Protein AF-A0AAW8KMC6-F1 (afdb_monomer)

Nearest PDB structures (foldseek):
  2xz7-assembly1_A  TM=9.985E-01  e=6.369E-06  Caldanaerobacter subterraneus subsp. tengcongensis
  6vbj-assembly1_B  TM=9.921E-01  e=1.136E-05  Caldanaerobacter subterraneus subsp. tengcongensis
  2hro-assembly1_A-2  TM=9.945E-01  e=1.065E-05  Staphylococcus carnosus

Foldseek 3Di:
DDPDPVPDQDFLNVCLVCVVVVLVVLLVQLVVCVVDPDDDDGPPDPDPVSVVSSVVSNVVSNVVVVVVVD

Mean predicted aligned error: 2.75 Å

Sequence (70 aa):
EEMNPFLGVRAIRFCLQRKDIFRVQLRALLRASAFGHLCIMFPMIATVAEFKEAKGVYEEERAKLIAEGV

Radius of gyration: 13.64 Å; Cα contacts (8 Å, |Δi|>4): 36; chains: 1; bounding box: 38×20×31 Å

Solvent-accessible surface area (backbone atoms only — not comparable to full-atom values): 4345 Å² total; per-residue (Å²): 134,71,96,50,66,96,80,51,84,46,65,45,58,38,32,70,75,38,48,72,62,39,48,54,54,47,50,52,51,58,61,54,39,77,80,46,97,70,87,89,83,79,54,83,69,87,48,72,64,59,50,52,52,54,49,48,56,48,52,52,47,51,53,50,35,50,75,72,75,97

Structure (mmCIF, N/CA/C/O backbone):
data_AF-A0AAW8KMC6-F1
#
_entry.id   AF-A0AAW8KMC6-F1
#
loop_
_atom_site.group_PDB
_atom_site.id
_atom_site.type_symbol
_atom_site.label_atom_id
_atom_site.label_alt_id
_atom_site.label_comp_id
_atom_site.label_asym_id
_atom_site.label_entity_id
_atom_site.label_seq_id
_atom_site.pdbx_PDB_ins_code
_atom_site.Cartn_x
_atom_site.Cartn_y
_atom_site.Cartn_z
_atom_site.occupancy
_atom_site.B_iso_or_equiv
_atom_site.auth_seq_id
_atom_site.auth_comp_id
_atom_site.auth_asym_id
_atom_site.auth_atom_id
_atom_site.pdbx_PDB_model_num
ATOM 1 N N . GLU A 1 1 ? 25.745 3.385 -5.686 1.00 76.31 1 GLU A N 1
ATOM 2 C CA . GLU A 1 1 ? 24.704 4.269 -6.251 1.00 76.31 1 GLU A CA 1
ATOM 3 C C . GLU A 1 1 ? 24.076 3.600 -7.464 1.00 76.31 1 GLU A C 1
ATOM 5 O O . GLU A 1 1 ? 24.736 2.781 -8.094 1.00 76.31 1 GLU A O 1
ATOM 10 N N . GLU A 1 2 ? 22.809 3.896 -7.758 1.00 82.75 2 GLU A N 1
ATOM 11 C CA . GLU A 1 2 ? 22.150 3.408 -8.975 1.00 82.75 2 GLU A CA 1
ATOM 12 C C . GLU A 1 2 ? 22.565 4.255 -10.181 1.00 82.75 2 GLU A C 1
ATOM 14 O O . GLU A 1 2 ? 22.598 5.480 -10.099 1.00 82.75 2 GLU A O 1
ATOM 19 N N . MET A 1 3 ? 22.817 3.608 -11.321 1.00 91.69 3 MET A N 1
ATOM 20 C CA . MET A 1 3 ? 23.232 4.287 -12.556 1.00 91.69 3 MET A CA 1
ATOM 21 C C . MET A 1 3 ? 22.173 5.267 -13.087 1.00 91.69 3 MET A C 1
ATOM 23 O O . MET A 1 3 ? 22.513 6.322 -13.614 1.00 91.69 3 MET A O 1
ATOM 27 N N . ASN A 1 4 ? 20.886 4.934 -12.949 1.00 91.19 4 ASN A N 1
ATOM 28 C CA . ASN A 1 4 ? 19.788 5.851 -13.238 1.00 91.19 4 ASN A CA 1
ATOM 29 C C . ASN A 1 4 ? 18.750 5.754 -12.121 1.00 91.19 4 ASN A C 1
ATOM 31 O O . ASN A 1 4 ? 17.980 4.788 -12.103 1.00 91.19 4 ASN A O 1
ATOM 35 N N . PRO A 1 5 ? 18.679 6.762 -11.236 1.00 89.56 5 PRO A N 1
ATOM 36 C CA . PRO A 1 5 ? 17.699 6.770 -10.174 1.00 89.56 5 PRO A CA 1
ATOM 37 C C . PRO A 1 5 ? 16.290 6.553 -10.730 1.00 89.56 5 PRO A C 1
ATOM 39 O O . PRO A 1 5 ? 15.625 5.628 -10.278 1.00 89.56 5 PRO A O 1
ATOM 42 N N . PHE A 1 6 ? 15.822 7.335 -11.714 1.00 90.69 6 PHE A N 1
ATOM 43 C CA . PHE A 1 6 ? 14.424 7.335 -12.193 1.00 90.69 6 PHE A CA 1
ATOM 44 C C . PHE A 1 6 ? 13.867 5.963 -12.574 1.00 90.69 6 PHE A C 1
ATOM 46 O O . PHE A 1 6 ? 12.664 5.739 -12.434 1.00 90.69 6 PHE A O 1
ATOM 53 N N . LEU A 1 7 ? 14.736 5.048 -12.997 1.00 89.44 7 LEU A N 1
ATOM 54 C CA . LEU A 1 7 ? 14.373 3.692 -13.396 1.00 89.44 7 LEU A CA 1
ATOM 55 C C . LEU A 1 7 ? 14.674 2.628 -12.327 1.00 89.44 7 LEU A C 1
ATOM 57 O O . LEU A 1 7 ? 14.319 1.466 -12.522 1.00 89.44 7 LEU A O 1
ATOM 61 N N . GLY A 1 8 ? 15.288 3.010 -11.209 1.00 89.38 8 GLY A N 1
ATOM 62 C CA . GLY A 1 8 ? 15.714 2.124 -10.131 1.00 89.38 8 GLY A CA 1
ATOM 63 C C . GLY A 1 8 ? 14.654 1.830 -9.062 1.0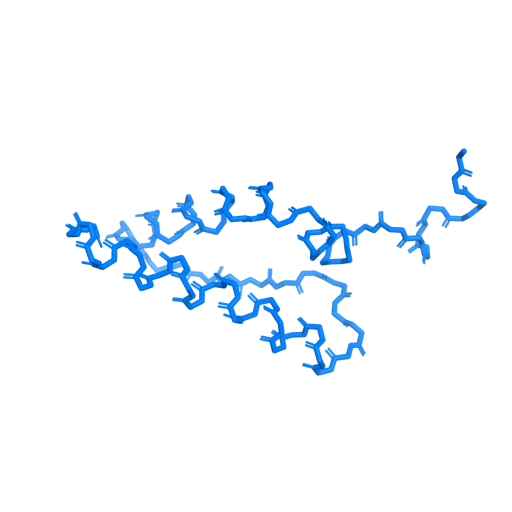0 89.38 8 GLY A C 1
ATOM 64 O O . GLY A 1 8 ? 13.440 1.822 -9.320 1.00 89.38 8 GLY A O 1
ATOM 65 N N . VAL A 1 9 ? 15.120 1.543 -7.845 1.00 92.31 9 VAL A N 1
ATOM 66 C CA . VAL A 1 9 ? 14.302 1.124 -6.699 1.00 92.31 9 VAL A CA 1
ATOM 67 C C . VAL A 1 9 ? 13.715 2.343 -5.991 1.00 92.31 9 VAL A C 1
ATOM 69 O O . VAL A 1 9 ? 14.365 3.038 -5.215 1.00 92.31 9 VAL A O 1
ATOM 72 N N . ARG A 1 10 ? 12.436 2.603 -6.259 1.00 94.94 10 ARG A N 1
ATOM 73 C CA . ARG A 1 10 ? 11.685 3.750 -5.731 1.00 94.94 10 ARG A CA 1
ATOM 74 C C . ARG A 1 10 ? 10.213 3.415 -5.572 1.00 94.94 10 ARG A C 1
ATOM 76 O O . ARG A 1 10 ? 9.740 2.436 -6.152 1.00 94.94 10 ARG A O 1
ATOM 83 N N . ALA A 1 11 ? 9.487 4.273 -4.857 1.00 96.19 11 ALA A N 1
ATOM 84 C CA . ALA A 1 11 ? 8.030 4.205 -4.762 1.00 96.19 11 ALA A CA 1
ATOM 85 C C . ALA A 1 11 ? 7.564 2.787 -4.376 1.00 96.19 11 ALA A C 1
ATOM 87 O O . ALA A 1 11 ? 8.099 2.214 -3.425 1.00 96.19 11 ALA A O 1
ATOM 88 N N . ILE A 1 12 ? 6.620 2.197 -5.118 1.00 97.62 12 ILE A N 1
ATOM 89 C CA . ILE A 1 12 ? 6.089 0.874 -4.788 1.00 97.62 12 ILE A CA 1
ATOM 90 C C . ILE A 1 12 ? 7.164 -0.218 -4.736 1.00 97.62 12 ILE A C 1
ATOM 92 O O . ILE A 1 12 ? 7.118 -1.061 -3.847 1.00 97.62 12 ILE A O 1
ATOM 96 N N . ARG A 1 13 ? 8.183 -0.174 -5.603 1.00 96.94 13 ARG A N 1
ATOM 97 C CA . ARG A 1 13 ? 9.259 -1.180 -5.614 1.00 96.94 13 ARG A CA 1
ATOM 98 C C . ARG A 1 13 ? 10.038 -1.168 -4.303 1.00 96.94 13 ARG A C 1
ATOM 100 O O . ARG A 1 13 ? 10.292 -2.220 -3.727 1.00 96.94 13 ARG A O 1
ATOM 107 N N . PHE A 1 14 ? 10.359 0.029 -3.808 1.00 96.81 14 PHE A N 1
ATOM 108 C CA . PHE A 1 14 ? 10.997 0.194 -2.503 1.00 96.81 14 PHE A CA 1
ATOM 109 C C . PHE A 1 14 ? 10.076 -0.290 -1.376 1.00 96.81 14 PHE A C 1
ATOM 111 O O . PHE A 1 14 ? 10.504 -1.065 -0.526 1.00 96.81 14 PHE A O 1
ATOM 118 N N . CYS A 1 15 ? 8.800 0.102 -1.398 1.00 97.88 15 CYS A N 1
ATOM 119 C CA . CYS A 1 15 ? 7.820 -0.297 -0.387 1.00 97.88 15 CYS A CA 1
ATOM 120 C C . CYS A 1 15 ? 7.607 -1.821 -0.313 1.00 97.88 15 CYS A C 1
ATOM 122 O O . CYS A 1 15 ? 7.473 -2.369 0.780 1.00 97.88 15 CYS A O 1
ATOM 124 N N . LEU A 1 16 ? 7.607 -2.519 -1.453 1.00 97.06 16 LEU A N 1
ATOM 125 C CA . LEU A 1 16 ? 7.468 -3.978 -1.504 1.00 97.06 16 LEU A CA 1
ATOM 126 C C . LEU A 1 16 ? 8.741 -4.706 -1.043 1.00 97.06 16 LEU A C 1
ATOM 128 O O . LEU A 1 16 ? 8.634 -5.769 -0.433 1.00 97.06 16 LEU A O 1
ATOM 132 N N . GLN A 1 17 ? 9.928 -4.122 -1.248 1.00 97.25 17 GLN A N 1
ATOM 133 C CA . GLN A 1 17 ? 11.183 -4.634 -0.678 1.00 97.25 17 GLN A CA 1
ATOM 134 C C . GLN A 1 17 ? 11.311 -4.347 0.828 1.00 97.25 17 GLN A C 1
ATOM 136 O O . GLN A 1 17 ? 11.872 -5.150 1.570 1.00 97.25 17 GLN A O 1
ATOM 141 N N . ARG A 1 18 ? 10.777 -3.214 1.295 1.00 97.50 18 ARG A N 1
ATOM 142 C CA . ARG A 1 18 ? 10.811 -2.749 2.690 1.00 97.50 18 ARG A CA 1
ATOM 143 C C . ARG A 1 18 ? 9.406 -2.658 3.276 1.00 97.50 18 ARG A C 1
ATOM 145 O O . ARG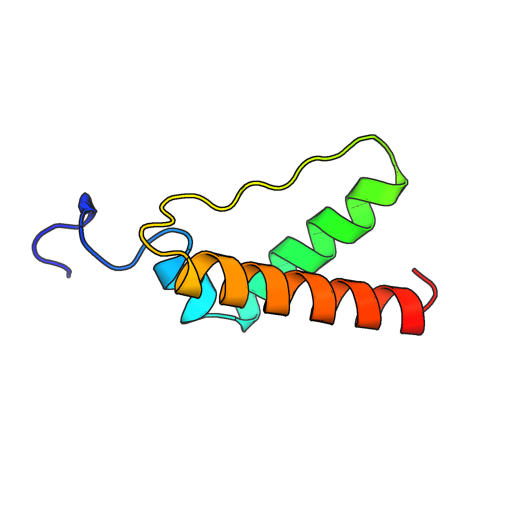 A 1 18 ? 8.902 -1.582 3.610 1.00 97.50 18 ARG A O 1
ATOM 152 N N . LYS A 1 19 ? 8.775 -3.831 3.412 1.00 97.50 19 LYS A N 1
ATOM 153 C CA . LYS A 1 19 ? 7.405 -3.966 3.939 1.00 97.50 19 LYS A CA 1
ATOM 154 C C . LYS A 1 19 ? 7.256 -3.420 5.358 1.00 97.50 19 LYS A C 1
ATOM 156 O O . LYS A 1 19 ? 6.161 -3.010 5.720 1.00 97.50 19 LYS A O 1
ATOM 161 N N . ASP A 1 20 ? 8.326 -3.388 6.146 1.00 97.50 20 ASP A N 1
ATOM 162 C CA . ASP A 1 20 ? 8.354 -2.772 7.474 1.00 97.50 20 ASP A CA 1
ATOM 163 C C . ASP A 1 20 ? 7.986 -1.281 7.418 1.00 97.50 20 ASP A C 1
ATOM 165 O O . ASP A 1 20 ? 7.073 -0.845 8.118 1.00 97.50 20 ASP A O 1
ATOM 169 N N . ILE A 1 21 ? 8.607 -0.521 6.511 1.00 97.25 21 ILE A N 1
ATOM 170 C CA . ILE A 1 21 ? 8.320 0.908 6.318 1.00 97.25 21 ILE A CA 1
ATOM 171 C C . ILE A 1 21 ? 6.937 1.090 5.686 1.00 97.25 21 ILE A C 1
ATOM 173 O O . ILE A 1 21 ? 6.149 1.934 6.118 1.00 97.25 21 ILE A O 1
ATOM 177 N N . PHE A 1 22 ? 6.618 0.275 4.679 1.00 98.38 22 PHE A N 1
ATOM 178 C CA . PHE A 1 22 ? 5.352 0.384 3.962 1.00 98.38 22 PHE A CA 1
ATOM 179 C C . PHE A 1 22 ? 4.143 0.157 4.878 1.00 98.38 22 PHE A C 1
ATOM 181 O O . PHE A 1 22 ? 3.193 0.941 4.860 1.00 98.38 22 PHE A O 1
ATOM 188 N N . ARG A 1 23 ? 4.198 -0.863 5.743 1.00 98.50 23 ARG A N 1
ATOM 189 C CA . ARG A 1 23 ? 3.130 -1.160 6.709 1.00 98.50 23 ARG A CA 1
ATOM 190 C C . ARG A 1 23 ? 2.910 -0.017 7.691 1.00 98.50 23 ARG A C 1
ATOM 192 O O . ARG A 1 23 ? 1.760 0.314 7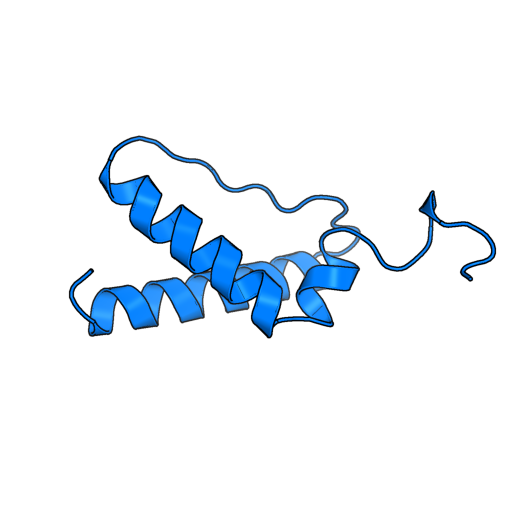.962 1.00 98.50 23 ARG A O 1
ATOM 199 N N . VAL A 1 24 ? 3.976 0.619 8.183 1.00 98.44 24 VAL A N 1
ATOM 200 C CA . VAL A 1 24 ? 3.861 1.786 9.077 1.00 98.44 24 VAL A CA 1
ATOM 201 C C . VAL A 1 24 ? 3.055 2.903 8.406 1.00 98.44 24 VAL A C 1
ATOM 203 O O . VAL A 1 24 ? 2.132 3.443 9.018 1.00 98.44 24 VAL A O 1
ATOM 206 N N . GLN A 1 25 ? 3.338 3.197 7.132 1.00 98.38 25 GLN A N 1
ATOM 207 C CA . GLN A 1 25 ? 2.598 4.204 6.371 1.00 98.38 25 GLN A CA 1
ATOM 208 C C . GLN A 1 25 ? 1.129 3.806 6.154 1.00 98.38 25 GLN A C 1
ATOM 210 O O . GLN A 1 25 ? 0.236 4.616 6.405 1.00 98.38 25 GLN A O 1
ATOM 215 N N . LEU A 1 26 ? 0.856 2.566 5.734 1.00 98.56 26 LEU A N 1
ATOM 216 C CA . LEU A 1 26 ? -0.516 2.093 5.510 1.00 98.56 26 LEU A CA 1
ATOM 217 C C . LEU A 1 26 ? -1.347 2.110 6.793 1.00 98.56 26 LEU A C 1
ATOM 219 O O . LEU A 1 26 ? -2.474 2.597 6.773 1.00 98.56 26 LEU A O 1
ATOM 223 N N . ARG A 1 27 ? -0.786 1.654 7.921 1.00 98.44 27 ARG A N 1
ATOM 224 C CA . ARG A 1 27 ? -1.450 1.721 9.232 1.00 98.44 27 ARG A CA 1
ATOM 225 C C . ARG A 1 27 ? -1.762 3.158 9.642 1.00 98.44 27 ARG A C 1
ATOM 227 O O . ARG A 1 27 ? -2.797 3.410 10.254 1.00 98.44 27 ARG A O 1
ATOM 234 N N . ALA A 1 28 ? -0.879 4.112 9.344 1.00 98.38 28 ALA A N 1
ATOM 235 C CA . ALA A 1 28 ? -1.139 5.523 9.621 1.00 98.38 28 ALA A CA 1
ATOM 236 C C . ALA A 1 28 ? -2.302 6.062 8.772 1.00 98.38 28 ALA A C 1
ATOM 238 O O . ALA A 1 28 ? -3.215 6.673 9.323 1.00 98.38 28 ALA A O 1
ATOM 239 N N . LEU A 1 29 ? -2.310 5.775 7.466 1.00 98.44 29 LEU A N 1
ATOM 240 C CA . LEU A 1 29 ? -3.381 6.188 6.553 1.00 98.44 29 LEU A CA 1
ATOM 241 C C . LEU A 1 29 ? -4.730 5.549 6.915 1.00 98.44 29 LEU A C 1
ATOM 243 O O . LEU A 1 29 ? -5.740 6.241 6.967 1.00 98.44 29 LEU A O 1
ATOM 247 N N . LEU A 1 30 ? -4.747 4.250 7.224 1.00 98.19 30 LEU A N 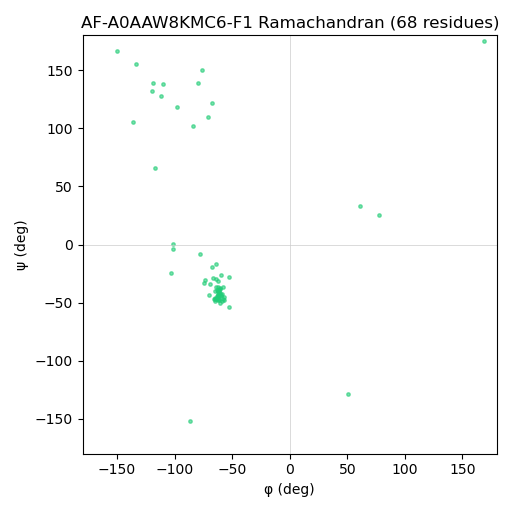1
ATOM 248 C CA . LEU A 1 30 ? -5.951 3.530 7.650 1.00 98.19 30 LEU A CA 1
ATOM 249 C C . LEU A 1 30 ? -6.569 4.152 8.906 1.00 98.19 30 LEU A C 1
ATOM 251 O O . LEU A 1 30 ? -7.761 4.440 8.916 1.00 98.19 30 LEU A O 1
ATOM 255 N N . ARG A 1 31 ? -5.762 4.453 9.929 1.00 97.88 31 ARG A N 1
ATOM 256 C CA . ARG A 1 31 ? -6.257 5.136 11.135 1.00 97.88 31 ARG A CA 1
ATOM 257 C C . ARG A 1 31 ? -6.753 6.549 10.842 1.00 97.88 31 ARG A C 1
ATOM 259 O O . ARG A 1 31 ? -7.783 6.955 11.364 1.00 97.88 31 ARG A O 1
ATOM 266 N N . ALA A 1 32 ? -6.055 7.289 9.981 1.00 98.12 32 ALA A N 1
ATOM 267 C CA . ALA A 1 32 ? -6.480 8.626 9.574 1.00 98.12 32 ALA A CA 1
ATOM 268 C C . ALA A 1 32 ? -7.818 8.612 8.809 1.00 98.12 32 ALA A C 1
ATOM 270 O O . ALA A 1 32 ? -8.593 9.560 8.921 1.00 98.12 32 ALA A O 1
ATOM 271 N N . SER A 1 33 ? -8.126 7.530 8.082 1.00 96.69 33 SER A N 1
ATOM 272 C CA . SER A 1 33 ? -9.386 7.388 7.337 1.00 96.69 33 SER A CA 1
ATOM 273 C C . SER A 1 33 ? -10.641 7.350 8.221 1.00 96.69 33 SER A C 1
ATOM 275 O O . SER A 1 33 ? -11.732 7.624 7.734 1.00 96.69 33 SER A O 1
ATOM 277 N N . ALA A 1 34 ? -10.504 7.097 9.528 1.00 95.31 34 ALA A N 1
ATOM 278 C CA . ALA A 1 34 ? -11.619 7.193 10.473 1.00 95.31 34 ALA A CA 1
ATOM 279 C C . ALA A 1 34 ? -12.122 8.639 10.671 1.00 95.31 34 ALA A C 1
ATOM 281 O O . ALA A 1 34 ? -13.245 8.848 11.123 1.00 95.31 34 ALA A O 1
ATOM 282 N N . PHE A 1 35 ? -11.310 9.642 10.321 1.00 97.12 35 PHE A N 1
ATOM 283 C CA . PHE A 1 35 ? -11.607 11.060 10.549 1.00 97.12 35 PHE A CA 1
ATOM 284 C C . PHE A 1 35 ? -12.114 11.795 9.299 1.00 97.12 35 PHE A C 1
ATOM 286 O O . PHE A 1 35 ? -12.384 12.993 9.359 1.00 97.12 35 PHE A O 1
ATOM 293 N N . GLY A 1 36 ? -12.244 11.113 8.159 1.00 96.19 36 GLY A N 1
ATOM 294 C CA . GLY A 1 36 ? -12.729 11.725 6.926 1.00 96.19 36 GLY A CA 1
ATOM 295 C C . GLY A 1 36 ? -12.533 10.850 5.693 1.00 96.19 36 GLY A C 1
ATOM 296 O O . GLY A 1 36 ? -11.921 9.786 5.741 1.00 96.19 36 GLY A O 1
ATOM 297 N N . HIS A 1 37 ? -13.049 11.314 4.556 1.00 96.94 37 HIS A N 1
ATOM 298 C CA . HIS A 1 37 ? -12.903 10.595 3.294 1.00 96.94 37 HIS A CA 1
ATOM 299 C C . HIS A 1 37 ? -11.452 10.654 2.796 1.00 96.94 37 HIS A C 1
ATOM 301 O O . HIS A 1 37 ? -10.976 11.704 2.364 1.00 96.94 37 HIS A O 1
ATOM 307 N N . LEU A 1 38 ? -10.759 9.515 2.853 1.00 97.62 38 LEU A N 1
ATOM 308 C CA . LEU A 1 38 ? -9.370 9.369 2.427 1.00 97.62 38 LEU A CA 1
ATOM 309 C C . LEU A 1 38 ? -9.252 8.335 1.303 1.00 97.62 38 LEU A C 1
ATOM 311 O O . LEU A 1 38 ? -9.720 7.206 1.434 1.00 97.62 38 LEU A O 1
ATOM 315 N N . CYS A 1 39 ? -8.539 8.701 0.239 1.00 97.69 39 CYS A N 1
ATOM 316 C CA . CYS A 1 39 ? -8.185 7.808 -0.863 1.00 97.69 39 CYS A CA 1
ATOM 317 C C . CYS A 1 39 ? -6.681 7.509 -0.842 1.00 97.69 39 CYS A C 1
ATOM 319 O O . CYS A 1 39 ? -5.869 8.412 -0.647 1.00 97.69 39 CYS A O 1
ATOM 321 N N . ILE A 1 40 ? -6.302 6.249 -1.080 1.00 97.62 40 ILE A N 1
ATOM 322 C CA . ILE A 1 40 ? -4.900 5.810 -1.140 1.00 97.62 40 ILE A CA 1
ATOM 323 C C . ILE A 1 40 ? -4.564 5.404 -2.576 1.00 97.62 40 ILE A C 1
ATOM 325 O O . ILE A 1 40 ? -5.252 4.577 -3.171 1.00 97.62 40 ILE A O 1
ATOM 329 N N . MET A 1 41 ? -3.482 5.965 -3.118 1.00 97.94 41 MET A N 1
ATOM 330 C CA . MET A 1 41 ? -2.933 5.633 -4.435 1.00 97.94 41 MET A CA 1
ATOM 331 C C . MET A 1 41 ? -1.505 5.103 -4.279 1.00 97.94 41 MET A C 1
ATOM 333 O O . MET A 1 41 ? -0.718 5.658 -3.513 1.00 97.94 41 MET A O 1
ATOM 337 N N . PHE A 1 42 ? -1.150 4.064 -5.039 1.00 97.81 42 PHE A N 1
ATOM 338 C CA . PHE A 1 42 ? 0.214 3.534 -5.081 1.00 97.81 42 PHE A CA 1
ATOM 339 C C . PHE A 1 42 ? 0.9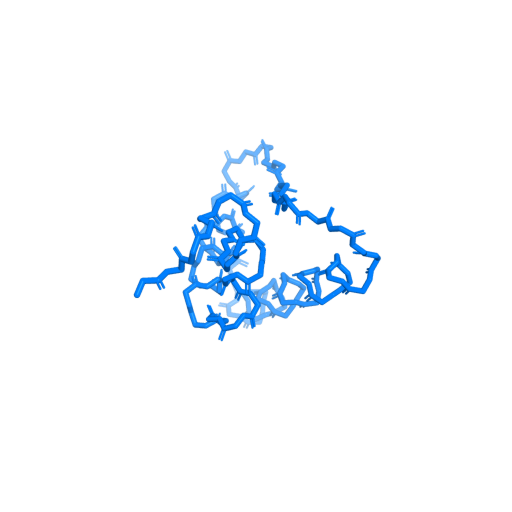76 4.092 -6.296 1.00 97.81 42 PHE A C 1
ATOM 341 O O . PHE A 1 42 ? 0.560 3.851 -7.430 1.00 97.81 42 PHE A O 1
ATOM 348 N N . PRO A 1 43 ? 2.077 4.840 -6.100 1.00 97.19 43 PRO A N 1
ATOM 349 C CA . PRO A 1 43 ? 2.835 5.420 -7.205 1.00 97.19 43 PRO A CA 1
ATOM 350 C C . PRO A 1 43 ? 3.697 4.381 -7.931 1.00 97.19 43 PRO A C 1
ATOM 352 O O . PRO A 1 43 ? 4.229 3.459 -7.311 1.00 97.19 43 PRO A O 1
ATOM 355 N N . MET A 1 44 ? 3.922 4.609 -9.232 1.00 96.00 44 MET A N 1
ATOM 356 C CA . MET A 1 44 ? 4.860 3.842 -10.072 1.00 96.00 44 MET A CA 1
ATOM 357 C C . MET A 1 44 ? 4.535 2.342 -10.189 1.00 96.00 44 MET A C 1
ATOM 359 O O . MET A 1 44 ? 5.442 1.520 -10.302 1.00 96.00 44 MET A O 1
ATOM 363 N N . ILE A 1 45 ? 3.249 1.983 -10.172 1.00 97.31 45 ILE A N 1
ATOM 364 C CA . ILE A 1 45 ? 2.790 0.63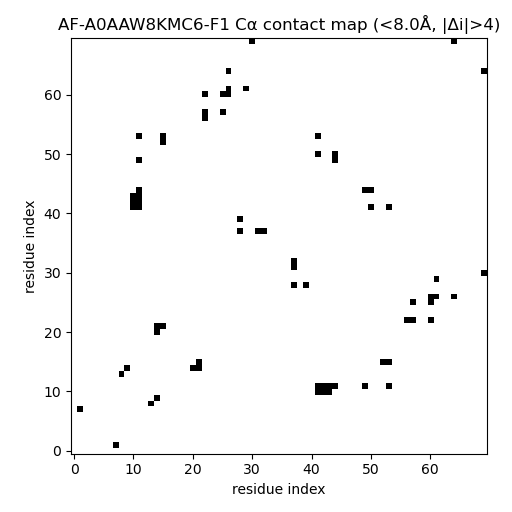2 -10.520 1.00 97.31 45 ILE A CA 1
ATOM 365 C C . ILE A 1 45 ? 3.032 0.401 -12.014 1.00 97.31 45 ILE A C 1
ATOM 367 O O . ILE A 1 45 ? 2.494 1.134 -12.843 1.00 97.31 45 ILE A O 1
ATOM 371 N N . ALA A 1 46 ? 3.811 -0.622 -12.357 1.00 97.06 46 ALA A N 1
ATOM 372 C CA . ALA A 1 46 ? 4.045 -1.036 -13.739 1.00 97.06 46 ALA A CA 1
ATOM 373 C C . ALA A 1 46 ? 3.248 -2.298 -14.105 1.00 97.06 46 ALA A C 1
ATOM 375 O O . ALA A 1 46 ? 2.949 -2.524 -15.275 1.00 97.06 46 ALA A O 1
ATOM 376 N N . THR A 1 47 ? 2.892 -3.124 -13.117 1.00 97.81 47 THR A N 1
ATOM 377 C CA . THR A 1 47 ? 2.226 -4.412 -13.338 1.00 97.81 47 THR A CA 1
ATOM 378 C C . THR A 1 47 ? 1.035 -4.632 -12.406 1.00 97.81 47 THR A C 1
ATOM 380 O O . THR A 1 47 ? 0.971 -4.136 -11.282 1.00 97.81 47 THR A O 1
ATOM 383 N N . VAL A 1 48 ? 0.093 -5.469 -12.849 1.00 98.19 48 VAL A N 1
ATOM 384 C CA . VAL A 1 48 ? -1.045 -5.900 -12.019 1.00 98.19 48 VAL A CA 1
ATOM 385 C C . VAL A 1 48 ? -0.579 -6.682 -10.785 1.00 98.19 48 VAL A C 1
ATOM 387 O O . VAL A 1 48 ? -1.225 -6.619 -9.741 1.00 98.19 48 VAL A O 1
ATOM 390 N N . ALA A 1 49 ? 0.535 -7.413 -10.886 1.00 98.12 49 ALA A N 1
ATOM 391 C CA . ALA A 1 49 ? 1.096 -8.169 -9.770 1.00 98.12 49 ALA A CA 1
ATOM 392 C C . ALA A 1 49 ? 1.560 -7.243 -8.635 1.00 98.12 49 ALA A C 1
ATOM 394 O O . ALA A 1 49 ? 1.171 -7.466 -7.492 1.00 98.12 49 ALA A O 1
ATOM 395 N N . GLU A 1 50 ? 2.282 -6.162 -8.956 1.00 97.94 50 GLU A N 1
ATOM 396 C CA . GLU A 1 50 ? 2.692 -5.147 -7.970 1.00 97.94 50 GLU A CA 1
ATOM 397 C C . GLU A 1 50 ? 1.479 -4.527 -7.273 1.00 97.94 50 GLU A C 1
ATOM 399 O O . GLU A 1 50 ? 1.471 -4.372 -6.053 1.00 97.94 50 GLU A O 1
ATOM 404 N N . PHE A 1 51 ? 0.421 -4.216 -8.031 1.00 98.38 51 PHE A N 1
ATOM 405 C CA . PHE A 1 51 ? -0.810 -3.685 -7.448 1.00 98.38 51 PHE A CA 1
ATOM 406 C C . PHE A 1 51 ? -1.476 -4.683 -6.498 1.00 98.38 51 PHE A C 1
ATOM 408 O O . PHE A 1 51 ? -1.871 -4.312 -5.393 1.00 98.38 51 PHE A O 1
ATOM 415 N N . LYS A 1 52 ? -1.598 -5.951 -6.908 1.00 98.50 52 LYS A N 1
ATOM 416 C CA . LYS A 1 52 ? -2.187 -7.004 -6.071 1.00 98.50 52 LYS A CA 1
ATOM 417 C C . LYS A 1 52 ? -1.376 -7.231 -4.801 1.00 98.50 52 LYS A C 1
ATOM 419 O O . LYS A 1 52 ? -1.973 -7.380 -3.740 1.00 98.50 52 LYS A O 1
ATOM 424 N N . GLU A 1 53 ? -0.049 -7.218 -4.889 1.00 98.38 53 GLU A N 1
ATOM 425 C CA . GLU A 1 53 ? 0.819 -7.359 -3.721 1.00 98.38 53 GLU A CA 1
ATOM 426 C C . GLU A 1 53 ? 0.666 -6.168 -2.768 1.00 98.38 53 GLU A C 1
ATOM 428 O O . GLU A 1 53 ? 0.431 -6.360 -1.575 1.00 98.38 53 GLU A O 1
ATOM 433 N N . ALA A 1 54 ? 0.714 -4.940 -3.290 1.00 98.50 54 ALA A N 1
ATOM 434 C CA . ALA A 1 54 ? 0.534 -3.728 -2.496 1.00 98.50 54 ALA A CA 1
ATOM 435 C C . ALA A 1 54 ? -0.833 -3.695 -1.798 1.00 98.50 54 ALA A C 1
ATOM 437 O O . ALA A 1 54 ? -0.925 -3.403 -0.604 1.00 98.50 54 ALA A O 1
ATOM 438 N N . LYS A 1 55 ? -1.892 -4.056 -2.533 1.00 98.50 55 LYS A N 1
ATOM 439 C CA . LYS A 1 55 ? -3.243 -4.192 -1.987 1.00 98.50 55 LYS A CA 1
ATOM 440 C C . LYS A 1 55 ? -3.311 -5.292 -0.926 1.00 98.50 55 LYS A C 1
ATOM 442 O O . LYS A 1 55 ? -3.968 -5.094 0.086 1.00 98.50 55 LYS A O 1
ATOM 447 N N . GLY A 1 56 ? -2.616 -6.412 -1.115 1.00 98.62 56 GLY A N 1
ATOM 448 C CA . GLY A 1 56 ? -2.520 -7.474 -0.112 1.00 98.62 56 GLY A CA 1
ATOM 449 C C . GLY A 1 56 ? -1.970 -6.959 1.219 1.00 98.62 56 GLY A C 1
ATOM 450 O O . GLY A 1 56 ? -2.598 -7.152 2.255 1.00 98.62 56 GLY A O 1
ATOM 451 N N . VAL A 1 57 ? -0.866 -6.203 1.188 1.00 98.56 57 VAL A N 1
ATOM 452 C CA . VAL A 1 57 ? -0.290 -5.591 2.402 1.00 98.56 57 VAL A CA 1
ATOM 453 C C . VAL A 1 57 ? -1.274 -4.615 3.063 1.00 98.56 57 VAL A C 1
ATOM 455 O O . VAL A 1 57 ? -1.378 -4.588 4.289 1.00 98.56 57 VAL A O 1
ATOM 458 N N . TYR A 1 58 ? -2.022 -3.839 2.271 1.00 98.62 58 TYR A N 1
ATOM 459 C CA . TYR A 1 58 ? -3.085 -2.965 2.777 1.00 98.62 58 TYR A CA 1
ATOM 460 C C . TYR A 1 58 ? -4.193 -3.743 3.497 1.00 98.62 58 TYR A C 1
ATOM 462 O O . TYR A 1 58 ? -4.532 -3.396 4.628 1.00 98.62 58 TYR A O 1
ATOM 470 N N . GLU A 1 59 ? -4.733 -4.795 2.878 1.00 98.62 59 GLU A N 1
ATOM 471 C CA . GLU A 1 59 ? -5.812 -5.594 3.472 1.00 98.62 59 GLU A CA 1
ATOM 472 C C . GLU A 1 59 ? -5.351 -6.304 4.750 1.00 98.62 59 GLU A C 1
ATOM 474 O O . GLU A 1 59 ? -6.101 -6.375 5.721 1.00 98.62 59 GLU A O 1
ATOM 479 N N . GLU A 1 60 ? -4.100 -6.771 4.794 1.00 98.62 60 GLU A N 1
ATOM 480 C CA . GLU A 1 60 ? -3.516 -7.360 6.000 1.00 98.62 60 GLU A CA 1
ATOM 481 C C . GLU A 1 60 ? -3.453 -6.361 7.163 1.00 98.62 60 GLU A C 1
ATOM 483 O O . GLU A 1 60 ? -3.84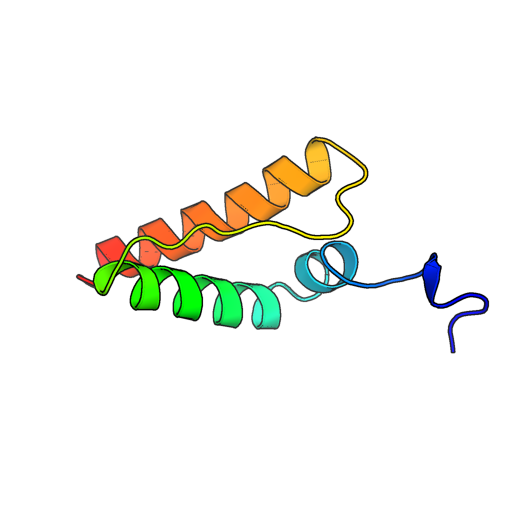9 -6.692 8.279 1.00 98.62 60 GLU A O 1
ATOM 488 N N . GLU A 1 61 ? -2.962 -5.139 6.933 1.00 98.56 61 GLU A N 1
ATOM 489 C CA . GLU A 1 61 ? -2.904 -4.122 7.992 1.00 98.56 61 GLU A CA 1
ATOM 490 C C . GLU A 1 61 ? -4.292 -3.629 8.398 1.00 98.56 61 GLU A C 1
ATOM 492 O O . GLU A 1 61 ? -4.534 -3.387 9.580 1.00 98.56 61 GLU A O 1
ATOM 497 N N . ARG A 1 62 ? -5.225 -3.550 7.446 1.00 98.31 62 ARG A N 1
ATOM 498 C CA . ARG A 1 62 ? -6.630 -3.256 7.726 1.00 98.31 62 ARG A CA 1
ATOM 499 C C . ARG A 1 62 ? -7.253 -4.328 8.619 1.00 98.31 62 ARG A C 1
ATOM 501 O O . ARG A 1 62 ? -7.886 -3.986 9.611 1.00 98.31 62 ARG A O 1
ATOM 508 N N . ALA A 1 63 ? -7.045 -5.607 8.311 1.00 98.56 63 ALA A N 1
ATOM 509 C CA . ALA A 1 63 ? -7.551 -6.714 9.119 1.00 98.56 63 ALA A CA 1
ATOM 510 C C . ALA A 1 63 ? -6.961 -6.715 10.539 1.00 98.56 63 ALA A C 1
ATOM 512 O O . ALA A 1 63 ? -7.691 -6.945 11.500 1.00 98.56 63 ALA A O 1
ATOM 513 N N . LYS A 1 64 ? -5.663 -6.407 10.684 1.00 98.44 64 LYS A N 1
ATOM 514 C CA . LYS A 1 64 ? -5.018 -6.274 12.001 1.00 98.44 64 LYS A CA 1
ATOM 515 C C . LYS A 1 64 ? -5.624 -5.144 12.825 1.00 98.44 64 LYS A C 1
ATOM 517 O O . LYS A 1 64 ? -5.964 -5.374 13.976 1.00 98.44 64 LYS A O 1
ATOM 522 N N . LEU A 1 65 ? -5.805 -3.958 12.240 1.00 98.06 65 LEU A N 1
ATOM 523 C CA . LEU A 1 65 ? -6.423 -2.827 12.941 1.00 98.06 65 LEU A CA 1
ATOM 524 C C . LEU A 1 65 ? -7.854 -3.150 13.395 1.00 98.06 65 LEU A C 1
ATOM 526 O O . LEU A 1 65 ? -8.186 -2.903 14.549 1.00 98.06 65 LEU A O 1
ATOM 530 N N . ILE A 1 66 ? -8.648 -3.810 12.545 1.00 97.62 66 ILE A N 1
ATOM 531 C CA . ILE A 1 66 ? -9.994 -4.277 12.915 1.00 97.62 66 ILE A CA 1
ATOM 532 C C . ILE A 1 66 ? -9.933 -5.256 14.099 1.00 97.62 66 ILE A C 1
ATOM 534 O O . ILE A 1 66 ? -10.727 -5.143 15.029 1.00 97.62 66 ILE A O 1
ATOM 538 N N . ALA A 1 67 ? -8.990 -6.202 14.093 1.00 98.12 67 ALA A N 1
ATOM 539 C CA . ALA A 1 67 ? -8.802 -7.143 15.200 1.00 98.12 67 ALA A 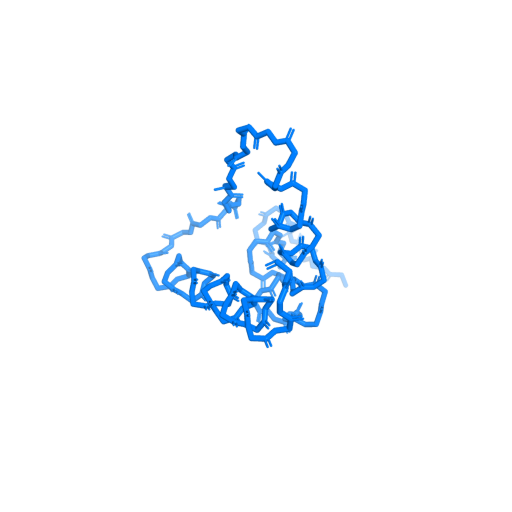CA 1
ATOM 540 C C . ALA A 1 67 ? -8.318 -6.460 16.496 1.00 98.12 67 ALA A C 1
ATOM 542 O O . ALA A 1 67 ? -8.623 -6.935 17.587 1.00 98.12 67 ALA A O 1
ATOM 543 N N . GLU A 1 68 ? -7.592 -5.345 16.381 1.00 97.06 68 GLU A N 1
ATOM 544 C CA . GLU A 1 68 ? -7.171 -4.481 17.493 1.00 97.06 68 GLU A CA 1
ATOM 545 C C . GLU A 1 68 ? -8.304 -3.558 17.998 1.00 97.06 68 GLU A C 1
ATOM 547 O O . GLU A 1 68 ? -8.139 -2.903 19.027 1.00 97.06 68 GLU A O 1
ATOM 552 N N . GLY A 1 69 ? -9.452 -3.510 17.310 1.00 94.38 69 GLY A N 1
ATOM 553 C CA . GLY A 1 69 ? -10.587 -2.648 17.657 1.00 94.38 69 GLY A CA 1
ATOM 554 C C . GLY A 1 69 ? -10.408 -1.181 17.254 1.00 94.38 69 GLY A C 1
ATOM 555 O O . GLY A 1 69 ? -11.000 -0.305 17.887 1.00 94.38 69 GLY A O 1
ATOM 556 N N . VAL A 1 70 ? -9.579 -0.919 16.239 1.00 88.19 70 VAL A N 1
ATOM 557 C CA . VAL A 1 70 ? -9.303 0.413 15.675 1.00 88.19 70 VAL A CA 1
ATOM 558 C C . VAL A 1 70 ? -10.107 0.657 14.406 1.00 88.19 70 VAL A C 1
ATOM 560 O O . VAL A 1 70 ? -10.190 -0.267 13.564 1.00 88.19 70 VAL A O 1
#

Secondary structure (DSSP, 8-state):
--S-GGGSS-HHHHHHH-HHHHHHHHHHHHHHGGGS------TT--SHHHHHHHHHHHHH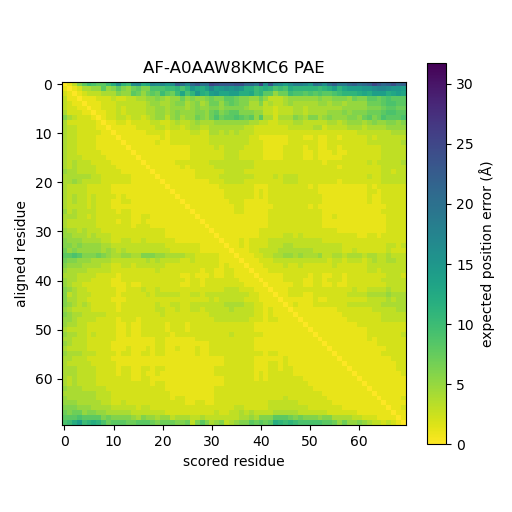HHHHHHHTT-

pLDDT: mean 96.32, std 3.88, range [76.31, 98.62]